Protein AF-A0A0B4EP86-F1 (afdb_monomer)

Foldseek 3Di:
DDLPPVVDDPVLVVLLVVVCVVLVHDDDNVNSVVQVVCCVVDNDDSVNSVVSVVVVSPPPPPPDDPDDDDPVVCCVPPVPPVPDD

Structure (mmCIF, N/CA/C/O backbone):
data_AF-A0A0B4EP86-F1
#
_entry.id   AF-A0A0B4EP86-F1
#
loop_
_atom_site.group_PDB
_atom_site.id
_atom_site.type_symbol
_atom_site.label_atom_id
_atom_site.label_alt_id
_atom_site.label_comp_id
_atom_site.label_asym_id
_atom_site.label_entity_id
_atom_site.label_seq_id
_atom_site.pdbx_PDB_ins_code
_atom_site.Cartn_x
_atom_site.Cartn_y
_atom_site.Cartn_z
_atom_site.occupancy
_atom_site.B_iso_or_equiv
_atom_site.auth_seq_id
_atom_site.auth_comp_id
_atom_site.auth_asym_id
_atom_site.auth_atom_id
_atom_site.pdbx_PDB_model_num
ATOM 1 N N . MET A 1 1 ? 4.800 15.475 1.147 1.00 49.22 1 MET A N 1
ATOM 2 C CA . MET A 1 1 ? 3.606 15.106 0.356 1.00 49.22 1 MET A CA 1
ATOM 3 C C . MET A 1 1 ? 2.635 14.483 1.337 1.00 49.22 1 MET A C 1
ATOM 5 O O . MET A 1 1 ? 2.953 13.422 1.851 1.00 49.22 1 MET A O 1
ATOM 9 N N . GLU A 1 2 ? 1.544 15.169 1.671 1.00 57.91 2 GLU A N 1
ATOM 10 C CA . GLU A 1 2 ? 0.536 14.635 2.595 1.00 57.91 2 GLU A CA 1
ATOM 11 C C . GLU A 1 2 ? -0.322 13.601 1.868 1.00 57.91 2 GLU A C 1
ATOM 13 O O . GLU A 1 2 ? -0.923 13.876 0.829 1.00 57.91 2 GLU A O 1
ATOM 18 N N . ILE A 1 3 ? -0.315 12.383 2.393 1.00 70.50 3 ILE A N 1
ATOM 19 C CA . ILE A 1 3 ? -1.254 11.337 2.017 1.00 70.50 3 ILE A CA 1
ATOM 20 C C . ILE A 1 3 ? -2.525 11.661 2.797 1.00 70.50 3 ILE A C 1
ATOM 22 O O . ILE A 1 3 ? -2.537 11.559 4.020 1.00 70.50 3 ILE A O 1
ATOM 26 N N . ASP A 1 4 ? -3.573 12.101 2.102 1.00 73.94 4 ASP A N 1
ATOM 27 C CA . ASP A 1 4 ? -4.868 12.313 2.741 1.00 73.94 4 ASP A CA 1
ATOM 28 C C . ASP A 1 4 ? -5.446 10.952 3.138 1.00 73.94 4 ASP A C 1
ATOM 30 O O . ASP A 1 4 ? -5.802 10.151 2.276 1.00 73.94 4 ASP A O 1
ATOM 34 N N . LEU A 1 5 ? -5.476 10.681 4.442 1.00 78.31 5 LEU A N 1
ATOM 35 C CA . LEU A 1 5 ? -6.079 9.496 5.057 1.00 78.31 5 LEU A CA 1
ATOM 36 C C . LEU A 1 5 ? -7.246 9.878 5.974 1.00 78.31 5 LEU A C 1
ATOM 38 O O . LEU A 1 5 ? -7.715 9.042 6.741 1.00 78.31 5 LEU A O 1
ATOM 42 N N . SER A 1 6 ? -7.731 11.124 5.898 1.00 82.56 6 SER A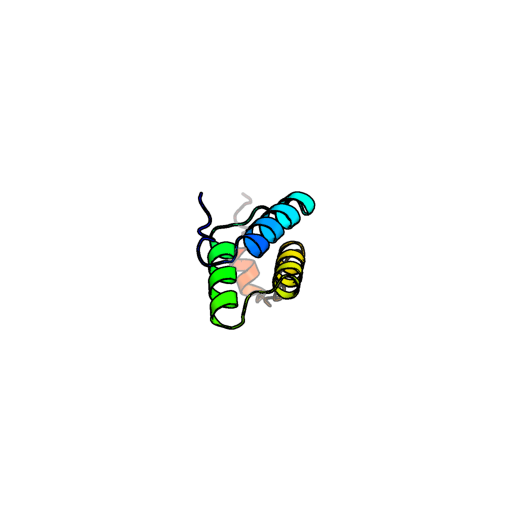 N 1
ATOM 43 C CA . SER A 1 6 ? -8.779 11.658 6.782 1.00 82.56 6 SER A CA 1
ATOM 44 C C . SER A 1 6 ? -10.104 10.891 6.703 1.00 82.56 6 SER A C 1
ATOM 46 O O . SER A 1 6 ? -10.907 10.949 7.631 1.00 82.56 6 SER A O 1
ATOM 48 N N . TYR A 1 7 ? -10.307 10.138 5.621 1.00 82.75 7 TYR A N 1
ATOM 49 C CA . TYR A 1 7 ? -11.457 9.265 5.404 1.00 82.75 7 TYR A CA 1
ATOM 50 C C . TYR A 1 7 ? -11.397 7.939 6.182 1.00 82.75 7 TYR A C 1
ATOM 52 O O . TYR A 1 7 ? -12.402 7.231 6.227 1.00 82.75 7 TYR A O 1
ATOM 60 N N . LEU A 1 8 ? -10.246 7.579 6.762 1.00 84.81 8 LEU A N 1
ATOM 61 C CA . LEU A 1 8 ? -10.070 6.355 7.547 1.00 84.81 8 LEU A CA 1
ATOM 62 C C . LEU A 1 8 ? -10.200 6.632 9.051 1.00 84.81 8 LEU A C 1
ATOM 64 O O . LEU A 1 8 ? -9.804 7.706 9.511 1.00 84.81 8 LEU A O 1
ATOM 68 N N . PRO A 1 9 ? -10.668 5.658 9.849 1.00 87.25 9 PRO A N 1
ATOM 69 C CA . PRO A 1 9 ? -10.600 5.734 11.305 1.00 87.25 9 PRO A CA 1
ATOM 70 C C . PRO A 1 9 ? -9.159 5.920 11.798 1.00 87.25 9 PRO A C 1
ATOM 72 O O . PRO A 1 9 ? -8.224 5.374 11.211 1.00 87.25 9 PRO A O 1
ATOM 75 N N . LYS A 1 10 ? -8.969 6.639 12.913 1.00 87.00 10 LYS A N 1
ATOM 76 C CA . LYS A 1 10 ? -7.632 6.874 13.495 1.00 87.00 10 LYS A CA 1
ATOM 77 C C . LYS A 1 10 ? -6.855 5.587 13.759 1.00 87.00 10 LYS A C 1
ATOM 79 O O . LYS A 1 10 ? -5.682 5.525 13.425 1.00 87.00 10 LYS A O 1
ATOM 84 N N . GLU A 1 11 ? -7.525 4.562 14.278 1.00 88.69 11 GLU A N 1
ATOM 85 C CA . GLU A 1 11 ? -6.924 3.251 14.559 1.00 88.69 11 GLU A CA 1
ATOM 86 C C . GLU A 1 11 ? -6.291 2.632 13.306 1.00 88.69 11 GLU A C 1
ATOM 88 O O . GLU A 1 11 ? -5.201 2.067 13.350 1.00 88.69 11 GLU A O 1
ATOM 93 N N . ILE A 1 12 ? -6.955 2.789 12.161 1.00 87.19 12 ILE A N 1
ATOM 94 C CA . ILE A 1 12 ? -6.481 2.291 10.873 1.00 87.19 12 ILE A CA 1
ATOM 95 C C . ILE A 1 12 ? -5.324 3.142 10.337 1.00 87.19 12 ILE A C 1
ATOM 97 O O . ILE A 1 12 ? -4.365 2.600 9.784 1.00 87.19 12 ILE A O 1
ATOM 101 N N . GLN A 1 13 ? -5.390 4.464 10.510 1.00 87.19 13 GLN A N 1
ATOM 102 C CA . GLN A 1 13 ? -4.296 5.360 10.131 1.00 87.19 13 GLN A CA 1
ATOM 103 C C . GLN A 1 13 ? -3.026 5.040 10.927 1.00 87.19 13 GLN A C 1
ATOM 105 O O . GLN A 1 13 ? -1.966 4.853 10.333 1.00 87.19 13 GLN A O 1
ATOM 110 N N . GLU A 1 14 ? -3.137 4.935 12.252 1.00 89.25 14 GLU A N 1
ATOM 111 C CA . GLU A 1 14 ? -2.028 4.599 13.152 1.00 89.25 14 GLU A CA 1
ATOM 112 C C . GLU A 1 14 ? -1.428 3.234 12.807 1.00 89.25 14 GLU A C 1
ATOM 114 O O . GLU A 1 14 ? -0.212 3.125 12.648 1.00 89.25 14 GLU A O 1
ATOM 119 N N . TYR A 1 15 ? -2.276 2.225 12.577 1.00 90.25 15 TYR A N 1
ATOM 120 C CA . TYR A 1 15 ? -1.830 0.901 12.145 1.00 90.25 15 TYR A CA 1
ATOM 121 C C . TYR A 1 15 ? -1.047 0.952 10.825 1.00 90.25 15 TYR A C 1
ATOM 123 O O . TYR A 1 15 ? 0.029 0.362 10.716 1.00 90.25 15 TYR A O 1
ATOM 131 N N . LEU A 1 16 ? -1.548 1.689 9.828 1.00 87.31 16 LEU A N 1
ATOM 132 C CA . LEU A 1 16 ? -0.875 1.848 8.538 1.00 87.31 16 LEU A CA 1
ATOM 133 C C . LEU A 1 16 ? 0.496 2.520 8.696 1.00 87.31 16 LEU A C 1
ATOM 135 O O . LEU A 1 16 ? 1.461 2.067 8.074 1.00 87.31 16 LEU A O 1
ATOM 139 N N . TYR A 1 17 ? 0.593 3.583 9.500 1.00 87.44 17 TYR A N 1
ATOM 140 C CA . TYR A 1 17 ? 1.859 4.279 9.737 1.00 87.44 17 TYR A CA 1
ATOM 141 C C . TYR A 1 17 ? 2.871 3.377 10.443 1.00 87.44 17 TYR A C 1
ATOM 143 O O . TYR A 1 17 ? 3.991 3.244 9.952 1.00 87.44 17 TYR A O 1
ATOM 151 N N . GLN A 1 18 ? 2.459 2.695 11.515 1.00 89.81 18 GLN A N 1
ATOM 152 C CA . GLN A 1 18 ? 3.325 1.781 12.257 1.00 89.81 18 GLN A CA 1
ATOM 153 C C . GLN A 1 18 ? 3.838 0.644 11.365 1.00 89.81 18 GLN A C 1
ATOM 155 O O . GLN A 1 18 ? 5.036 0.380 11.319 1.00 89.81 18 GLN A O 1
ATOM 160 N N . GLN A 1 19 ? 2.953 -0.004 10.602 1.00 88.44 19 GLN A N 1
ATOM 161 C CA . GLN A 1 19 ? 3.356 -1.089 9.703 1.00 88.44 19 GLN A CA 1
ATOM 162 C C . GLN A 1 19 ? 4.251 -0.602 8.558 1.00 88.44 19 GLN A C 1
ATOM 164 O O . GLN A 1 19 ? 5.157 -1.317 8.132 1.00 88.44 19 GLN A O 1
ATOM 169 N N . SER A 1 20 ? 4.025 0.614 8.058 1.00 86.94 20 SER A N 1
ATOM 170 C CA . SER A 1 20 ? 4.890 1.203 7.031 1.00 86.94 20 SER A CA 1
ATOM 171 C C . SER A 1 20 ? 6.292 1.483 7.575 1.00 86.94 20 SER A C 1
ATOM 173 O O . SER A 1 20 ? 7.267 1.220 6.876 1.00 86.94 20 SER A O 1
ATOM 175 N N . GLU A 1 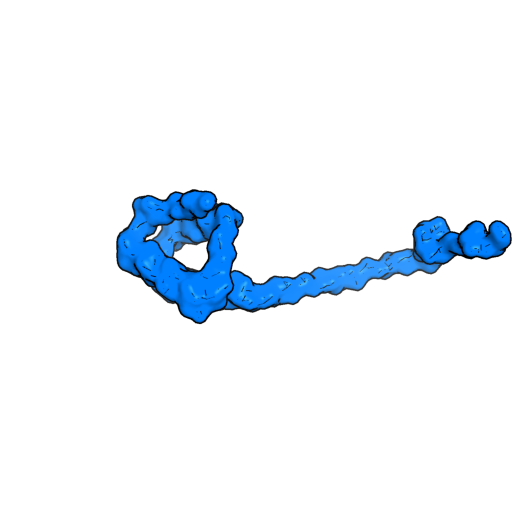21 ? 6.401 1.960 8.817 1.00 87.38 21 GLU A N 1
ATOM 176 C CA . GLU A 1 21 ? 7.679 2.184 9.500 1.00 87.38 21 GLU A CA 1
ATOM 177 C C . GLU A 1 21 ? 8.407 0.862 9.784 1.00 87.38 21 GLU A C 1
ATOM 179 O O . GLU A 1 21 ? 9.561 0.707 9.389 1.00 87.38 21 GLU A O 1
ATOM 184 N N . GLU A 1 22 ? 7.717 -0.132 10.355 1.00 88.50 22 GLU A N 1
ATOM 185 C CA . GLU A 1 22 ? 8.273 -1.468 10.634 1.00 88.50 22 GLU A CA 1
ATOM 186 C C . GLU A 1 22 ? 8.773 -2.185 9.370 1.00 88.50 22 GLU A C 1
ATOM 188 O O . GLU A 1 22 ? 9.749 -2.937 9.409 1.00 88.50 22 GLU A O 1
ATOM 193 N N . MET A 1 23 ? 8.103 -1.978 8.235 1.00 84.06 23 MET A N 1
ATOM 194 C CA . MET A 1 23 ? 8.478 -2.582 6.956 1.00 84.06 23 MET A CA 1
ATOM 195 C C . MET A 1 23 ? 9.421 -1.716 6.108 1.00 84.06 23 MET A C 1
ATOM 197 O O . MET A 1 23 ? 9.754 -2.137 4.996 1.00 84.06 23 MET A O 1
ATOM 201 N N . GLU A 1 24 ? 9.825 -0.538 6.598 1.00 85.25 24 GLU A N 1
ATOM 202 C CA . GLU A 1 24 ? 10.585 0.483 5.857 1.00 85.25 24 GLU A CA 1
ATOM 203 C C . GLU A 1 24 ? 9.949 0.833 4.491 1.00 85.25 24 GLU A C 1
ATOM 205 O O . GLU A 1 24 ? 10.624 1.096 3.489 1.00 85.25 24 GLU A O 1
ATOM 210 N N . LEU A 1 25 ? 8.614 0.819 4.421 1.00 82.31 25 LEU A N 1
ATOM 211 C CA . LEU A 1 25 ? 7.852 1.108 3.210 1.00 82.31 25 LEU A CA 1
ATOM 212 C C . LEU A 1 25 ? 7.592 2.608 3.081 1.00 82.31 25 LEU A C 1
ATOM 214 O O . LEU A 1 25 ? 7.005 3.250 3.946 1.00 82.31 25 LEU A O 1
ATOM 218 N N . THR A 1 26 ? 7.960 3.171 1.931 1.00 82.38 26 THR A N 1
ATOM 219 C CA . THR A 1 26 ? 7.565 4.536 1.570 1.00 82.38 26 THR A CA 1
ATOM 220 C C . THR A 1 26 ? 6.269 4.504 0.771 1.00 82.38 26 THR A C 1
ATOM 222 O O . THR A 1 26 ? 6.265 4.092 -0.393 1.00 82.38 26 THR A O 1
ATOM 225 N N . LEU A 1 27 ? 5.178 4.974 1.376 1.00 81.25 27 LEU A N 1
ATOM 226 C CA . LEU A 1 27 ? 3.894 5.122 0.694 1.00 81.25 27 LEU A CA 1
ATOM 227 C C . LEU A 1 27 ? 3.978 6.222 -0.373 1.00 81.25 27 LEU A C 1
ATOM 229 O O . LEU A 1 27 ? 4.337 7.371 -0.102 1.00 81.25 27 LEU A O 1
ATOM 233 N N . LYS A 1 28 ? 3.631 5.877 -1.611 1.00 84.31 28 LYS A N 1
ATOM 234 C CA . LYS A 1 28 ? 3.561 6.812 -2.737 1.00 84.31 28 LYS A CA 1
ATOM 235 C C . LYS A 1 28 ? 2.153 7.399 -2.851 1.00 84.31 28 LYS A C 1
ATOM 237 O O . LYS A 1 28 ? 1.177 6.763 -2.455 1.00 84.31 28 LYS A O 1
ATOM 242 N N . PRO A 1 29 ? 1.984 8.554 -3.519 1.00 81.56 29 PRO A N 1
ATOM 243 C CA . PRO A 1 29 ? 0.653 9.088 -3.823 1.00 81.56 29 PRO A CA 1
ATOM 244 C C . PRO A 1 29 ? -0.238 8.123 -4.626 1.00 81.56 29 PRO A C 1
ATOM 246 O O . PRO A 1 29 ? -1.461 8.189 -4.540 1.00 81.56 29 PRO A O 1
ATOM 249 N N . SER A 1 30 ? 0.358 7.215 -5.409 1.00 83.31 30 S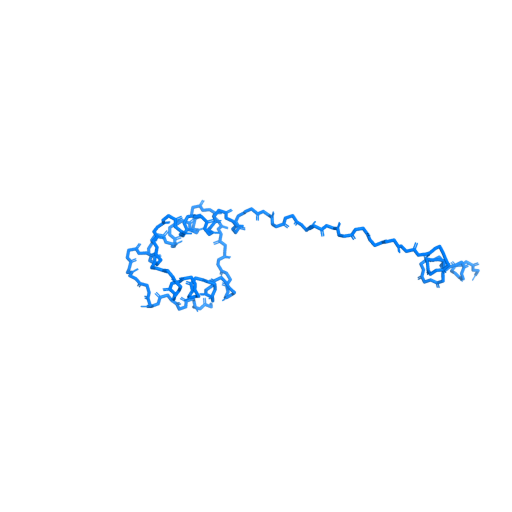ER A N 1
ATOM 250 C CA . SER A 1 30 ? -0.373 6.130 -6.075 1.00 83.31 30 SER A CA 1
ATOM 251 C C . SER A 1 30 ? -1.023 5.168 -5.084 1.00 83.31 30 SER A C 1
ATOM 253 O O . SER A 1 30 ? -2.129 4.697 -5.333 1.00 83.31 30 SER A O 1
ATOM 255 N N . ASP A 1 31 ? -0.355 4.908 -3.963 1.00 85.50 31 ASP A N 1
ATOM 256 C CA . ASP A 1 31 ? -0.804 3.960 -2.950 1.00 85.50 31 ASP A CA 1
ATOM 257 C C . ASP A 1 31 ? -1.966 4.556 -2.155 1.00 85.50 31 ASP A C 1
ATOM 259 O O . ASP A 1 31 ? -2.951 3.872 -1.903 1.00 85.50 31 ASP A O 1
ATOM 263 N N . ALA A 1 32 ? -1.931 5.869 -1.899 1.00 82.75 32 ALA A N 1
ATOM 264 C CA . ALA A 1 32 ? -3.055 6.611 -1.325 1.00 82.75 32 ALA A CA 1
ATOM 265 C C . ALA A 1 32 ? -4.346 6.444 -2.148 1.00 82.75 32 ALA A C 1
ATOM 267 O O . ALA A 1 32 ? -5.423 6.212 -1.601 1.00 82.75 32 ALA A O 1
ATOM 268 N N . ARG A 1 33 ? -4.237 6.516 -3.485 1.00 84.94 33 ARG A N 1
ATOM 269 C CA . ARG A 1 33 ? -5.378 6.309 -4.394 1.00 84.94 33 ARG A CA 1
ATOM 270 C C . ARG A 1 33 ? -5.881 4.868 -4.365 1.00 84.94 33 ARG A C 1
ATOM 272 O O . ARG A 1 33 ? -7.088 4.659 -4.449 1.00 84.94 33 ARG A O 1
ATOM 279 N N . ALA A 1 34 ? -4.976 3.895 -4.263 1.00 86.56 34 ALA A N 1
ATOM 280 C CA . ALA A 1 34 ? -5.338 2.484 -4.168 1.00 86.56 34 ALA A CA 1
ATOM 281 C C . ALA A 1 34 ? -6.091 2.190 -2.863 1.00 86.56 34 ALA A C 1
ATOM 283 O O . ALA A 1 34 ? -7.169 1.606 -2.913 1.00 86.56 34 ALA A O 1
ATOM 284 N N . LEU A 1 35 ? -5.588 2.683 -1.728 1.00 87.06 35 LEU A N 1
ATOM 285 C CA . LEU A 1 35 ? -6.242 2.564 -0.421 1.00 87.06 35 LEU A CA 1
ATOM 286 C C . LEU A 1 35 ? -7.634 3.209 -0.421 1.00 87.06 35 LEU A C 1
ATOM 288 O O . LEU A 1 35 ? -8.600 2.611 0.048 1.00 87.06 35 LEU A O 1
ATOM 292 N N . HIS A 1 36 ? -7.764 4.384 -1.039 1.00 87.75 36 HIS A N 1
ATOM 293 C CA . HIS A 1 36 ? -9.048 5.069 -1.161 1.00 87.75 36 HIS A CA 1
ATOM 294 C C . HIS A 1 36 ? -10.043 4.304 -2.052 1.00 87.75 36 HIS A C 1
ATOM 296 O O . HIS A 1 36 ? -11.253 4.347 -1.821 1.00 87.75 36 HIS A O 1
ATOM 302 N N . LEU A 1 37 ? -9.567 3.623 -3.099 1.00 87.81 37 LEU A N 1
ATOM 303 C CA . LEU A 1 37 ? -10.415 2.777 -3.940 1.00 87.81 37 LEU A CA 1
ATOM 304 C C . LEU A 1 37 ? -10.855 1.517 -3.190 1.00 87.81 37 LEU A C 1
ATOM 306 O O . LEU A 1 37 ? -12.037 1.187 -3.236 1.00 87.81 37 LEU A O 1
ATOM 310 N N . MET A 1 38 ? -9.931 0.866 -2.478 1.00 85.69 38 MET A N 1
ATOM 311 C CA . MET A 1 38 ? -10.227 -0.313 -1.663 1.00 85.69 38 MET A CA 1
ATOM 312 C C . MET A 1 38 ? -11.289 0.012 -0.615 1.00 85.69 38 MET A C 1
ATOM 314 O O . MET A 1 38 ? -12.310 -0.656 -0.601 1.00 85.69 38 MET A O 1
ATOM 318 N N . ASN A 1 39 ? -11.132 1.114 0.128 1.00 87.31 39 ASN A N 1
ATOM 319 C CA . ASN A 1 39 ? -12.097 1.544 1.148 1.00 87.31 39 ASN A CA 1
ATOM 320 C C . ASN A 1 39 ? -13.502 1.849 0.588 1.00 87.31 39 ASN A C 1
ATOM 322 O O . ASN A 1 39 ? -14.492 1.817 1.310 1.00 87.31 39 ASN A O 1
ATOM 326 N N . ARG A 1 40 ? -13.606 2.198 -0.703 1.00 85.94 40 ARG A N 1
ATOM 327 C CA . ARG A 1 40 ? -14.903 2.401 -1.372 1.00 85.94 40 ARG A CA 1
ATOM 328 C C . ARG A 1 40 ? -15.563 1.096 -1.808 1.00 85.94 40 ARG A C 1
ATOM 330 O O . ARG A 1 40 ? -16.777 1.080 -1.981 1.00 85.94 40 ARG A O 1
ATOM 337 N N . GLN A 1 41 ? -14.772 0.066 -2.089 1.00 84.19 41 GLN A N 1
ATOM 338 C CA . GLN A 1 41 ? -15.261 -1.232 -2.550 1.00 84.19 41 GLN A CA 1
ATOM 339 C C . GLN A 1 41 ? -15.598 -2.149 -1.377 1.00 84.19 41 GLN A C 1
ATOM 341 O O . GLN A 1 41 ? -16.591 -2.869 -1.434 1.00 84.19 41 GLN A O 1
ATOM 346 N N . GLU A 1 42 ? -14.786 -2.097 -0.328 1.00 81.81 42 GLU A N 1
ATOM 347 C CA . GLU A 1 42 ? -14.890 -2.917 0.869 1.00 81.81 42 GLU A CA 1
ATOM 348 C C . GLU A 1 42 ? -14.394 -2.103 2.068 1.00 81.81 42 GLU A C 1
ATOM 350 O O . GLU A 1 42 ? -13.507 -1.259 1.931 1.00 81.81 42 GLU A O 1
ATOM 355 N N . GLU A 1 43 ? -14.982 -2.317 3.242 1.00 82.56 43 GLU A N 1
ATOM 356 C CA . GLU A 1 43 ? -14.559 -1.606 4.446 1.00 82.56 43 GLU A CA 1
ATOM 357 C C . GLU A 1 43 ? -13.111 -1.978 4.783 1.00 82.56 43 GLU A C 1
ATOM 359 O O . GLU A 1 43 ? -12.771 -3.150 4.963 1.00 82.56 43 GLU A O 1
ATOM 364 N N . LEU A 1 44 ? -12.235 -0.972 4.817 1.00 81.69 44 LEU A N 1
ATOM 365 C CA . LEU A 1 44 ? -10.806 -1.201 4.966 1.00 81.69 44 LEU A CA 1
ATOM 366 C C . LEU A 1 44 ? -10.503 -1.688 6.390 1.00 81.69 44 LEU A C 1
ATOM 368 O O . LEU A 1 44 ? -10.532 -0.913 7.345 1.00 81.69 44 LEU A O 1
ATOM 372 N N . ASN A 1 45 ? -10.187 -2.974 6.527 1.00 86.44 45 ASN A N 1
ATOM 373 C CA . ASN A 1 45 ? -9.798 -3.583 7.794 1.00 86.44 45 ASN A CA 1
ATOM 374 C C . ASN A 1 45 ? -8.269 -3.766 7.889 1.00 86.44 45 ASN A C 1
ATOM 376 O O . ASN A 1 45 ? -7.529 -3.603 6.912 1.00 86.44 45 ASN A O 1
ATOM 380 N N . GLN A 1 46 ? -7.784 -4.108 9.086 1.00 86.25 46 GLN A N 1
ATOM 381 C CA . GLN A 1 46 ? -6.355 -4.337 9.323 1.00 86.25 46 GLN A CA 1
ATOM 382 C C . GLN A 1 46 ? -5.801 -5.458 8.432 1.00 86.25 46 GLN A C 1
ATOM 384 O O . GLN A 1 46 ? -4.721 -5.308 7.878 1.00 86.25 46 GLN A O 1
ATOM 389 N N . GLU A 1 47 ? -6.557 -6.535 8.219 1.00 87.50 47 GLU A N 1
ATOM 390 C CA . GLU A 1 47 ? -6.128 -7.703 7.438 1.00 87.50 47 GLU A CA 1
ATOM 391 C C . GLU A 1 47 ? -5.893 -7.385 5.947 1.00 87.50 47 GLU A C 1
ATOM 393 O O . GLU A 1 47 ? -4.871 -7.768 5.360 1.00 87.50 47 GLU A O 1
ATOM 398 N N . LEU A 1 48 ? -6.800 -6.621 5.332 1.00 86.88 48 LEU A N 1
ATOM 399 C CA . LEU A 1 48 ? -6.680 -6.119 3.963 1.00 86.88 48 LEU A CA 1
ATOM 400 C C . LEU A 1 48 ? -5.485 -5.176 3.829 1.00 86.88 48 LEU A C 1
ATOM 402 O O . LEU A 1 48 ? -4.743 -5.254 2.845 1.00 86.88 48 LE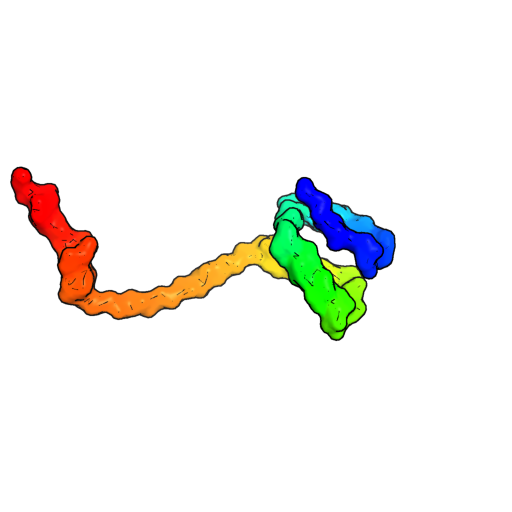U 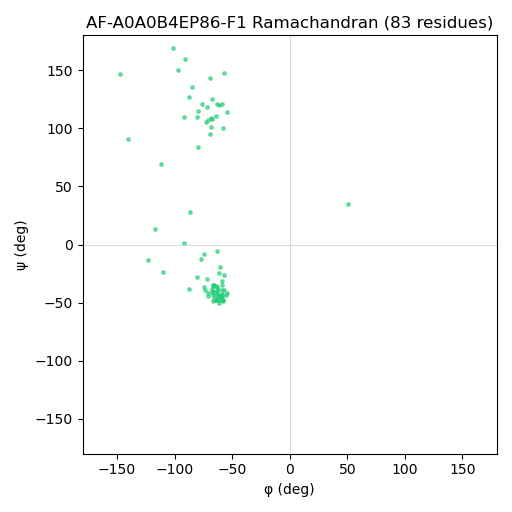A O 1
ATOM 406 N N . LEU A 1 49 ? -5.258 -4.325 4.831 1.00 87.62 49 LEU A N 1
ATOM 407 C CA . LEU A 1 49 ? -4.099 -3.439 4.885 1.00 87.62 49 LEU A CA 1
ATOM 408 C C . LEU A 1 49 ? -2.787 -4.208 4.974 1.00 87.62 49 LEU A C 1
ATOM 410 O O . LEU A 1 49 ? -1.876 -3.940 4.188 1.00 87.62 49 LEU A O 1
ATOM 414 N N . THR A 1 50 ? -2.694 -5.197 5.864 1.00 87.12 50 THR A N 1
ATOM 415 C CA . THR A 1 50 ? -1.506 -6.052 5.971 1.00 87.12 50 THR A CA 1
ATOM 416 C C . THR A 1 50 ? -1.242 -6.751 4.641 1.00 87.12 50 THR A C 1
ATOM 418 O O . THR A 1 50 ? -0.112 -6.766 4.153 1.00 87.12 50 THR A O 1
ATOM 421 N N . THR A 1 51 ? -2.290 -7.270 3.999 1.00 87.44 51 THR A N 1
ATOM 4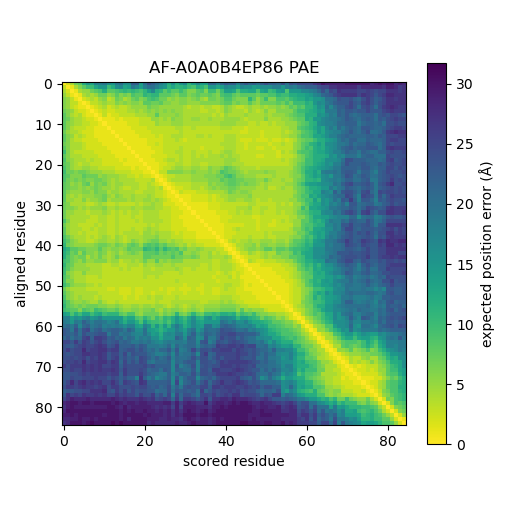22 C CA . THR A 1 51 ? -2.187 -7.935 2.694 1.00 87.44 51 THR A CA 1
ATOM 423 C C . THR A 1 51 ? -1.694 -6.975 1.609 1.00 87.44 51 THR A C 1
ATOM 425 O O . THR A 1 51 ? -0.820 -7.328 0.811 1.00 87.44 51 THR A O 1
ATOM 428 N N . TYR A 1 52 ? -2.205 -5.744 1.589 1.00 87.81 52 TYR A N 1
ATOM 429 C CA . TYR A 1 52 ? -1.773 -4.702 0.661 1.00 87.81 52 TYR A CA 1
ATOM 430 C C . TYR A 1 52 ? -0.295 -4.333 0.858 1.00 87.81 52 TYR A C 1
ATOM 432 O O . TYR A 1 52 ? 0.471 -4.333 -0.110 1.00 87.81 52 TYR A O 1
ATOM 440 N N . LEU A 1 53 ? 0.134 -4.101 2.102 1.00 87.62 53 LEU A N 1
ATOM 441 C CA . LEU A 1 53 ? 1.525 -3.778 2.441 1.00 87.62 53 LEU A CA 1
ATOM 442 C C . LEU A 1 53 ? 2.484 -4.930 2.104 1.00 87.62 53 LEU A C 1
ATOM 444 O O . LEU A 1 53 ? 3.550 -4.709 1.525 1.00 87.62 53 LEU A O 1
ATOM 448 N N . LEU A 1 54 ? 2.085 -6.178 2.362 1.00 87.19 54 LEU A N 1
ATOM 449 C CA . LEU A 1 54 ? 2.854 -7.361 1.966 1.00 87.19 54 LEU A CA 1
ATOM 450 C C . LEU A 1 54 ? 3.009 -7.460 0.442 1.00 87.19 54 LEU A C 1
ATOM 452 O O . LEU A 1 54 ? 4.079 -7.827 -0.049 1.00 87.19 54 LEU A O 1
ATOM 456 N N . ASN A 1 55 ? 1.972 -7.110 -0.320 1.00 85.38 55 ASN A N 1
ATOM 457 C CA . ASN A 1 55 ? 2.027 -7.080 -1.782 1.00 85.38 55 ASN A CA 1
ATOM 458 C C . ASN A 1 55 ? 2.862 -5.913 -2.327 1.00 85.38 55 ASN A C 1
ATOM 460 O O . ASN A 1 55 ? 3.472 -6.055 -3.385 1.00 85.38 55 ASN A O 1
ATOM 464 N N . LEU A 1 56 ? 2.923 -4.789 -1.610 1.00 83.00 56 LEU A N 1
ATOM 465 C CA . LEU A 1 56 ? 3.830 -3.674 -1.896 1.00 83.00 56 LEU A CA 1
ATOM 466 C C . LEU A 1 56 ? 5.294 -4.064 -1.683 1.00 83.00 56 LEU A C 1
ATOM 468 O O . LEU A 1 56 ? 6.145 -3.734 -2.511 1.00 83.00 56 LEU A O 1
ATOM 472 N N . LYS A 1 57 ? 5.579 -4.782 -0.590 1.00 79.81 57 LYS A N 1
ATOM 473 C CA . LYS A 1 57 ? 6.921 -5.283 -0.273 1.00 79.81 57 LYS A CA 1
ATOM 474 C C . LYS A 1 57 ? 7.386 -6.336 -1.271 1.00 79.81 57 LYS A C 1
ATOM 476 O O . LYS A 1 57 ? 8.574 -6.403 -1.589 1.00 79.81 57 LYS A O 1
ATOM 481 N N . LYS A 1 58 ? 6.470 -7.172 -1.772 1.00 75.56 58 LYS A N 1
ATOM 482 C CA . LYS A 1 58 ? 6.804 -8.142 -2.815 1.00 75.56 58 LYS A CA 1
ATOM 483 C C . LYS A 1 58 ? 7.266 -7.383 -4.061 1.00 75.56 58 LYS A C 1
ATOM 485 O O . LYS A 1 58 ? 6.485 -6.620 -4.634 1.00 75.56 58 LYS A O 1
ATOM 490 N N . PRO A 1 59 ? 8.508 -7.595 -4.533 1.00 65.50 59 PRO A N 1
ATOM 491 C CA . PRO A 1 59 ? 8.911 -7.035 -5.806 1.00 65.50 59 PRO A CA 1
ATOM 492 C C . PRO A 1 59 ? 7.952 -7.587 -6.857 1.00 65.50 59 PRO A C 1
ATOM 494 O O . PRO A 1 59 ? 7.837 -8.803 -7.017 1.00 65.50 59 PRO A O 1
ATOM 497 N N . LYS A 1 60 ? 7.241 -6.698 -7.561 1.00 63.38 60 LYS A N 1
ATOM 498 C CA . LYS A 1 60 ? 6.496 -7.089 -8.757 1.00 63.38 60 LYS A CA 1
ATOM 499 C C . LYS A 1 60 ? 7.519 -7.683 -9.715 1.00 63.38 60 LYS A C 1
ATOM 501 O O . LYS A 1 60 ? 8.279 -6.940 -10.340 1.00 63.38 60 LYS A O 1
ATOM 506 N N . MET A 1 61 ? 7.588 -9.013 -9.778 1.00 59.56 61 MET A N 1
ATOM 507 C CA . MET A 1 61 ? 8.351 -9.696 -10.808 1.00 59.56 61 MET A CA 1
ATOM 508 C C . MET A 1 61 ? 7.822 -9.157 -12.128 1.00 59.56 61 MET A C 1
ATOM 510 O O . MET A 1 61 ? 6.641 -9.298 -12.439 1.00 59.56 61 MET A O 1
ATOM 514 N N . LYS A 1 62 ? 8.676 -8.438 -12.859 1.00 64.81 62 LYS A N 1
ATOM 515 C CA . LYS A 1 62 ? 8.335 -8.022 -14.210 1.00 64.81 62 LYS A CA 1
ATOM 516 C C . LYS A 1 62 ? 8.205 -9.309 -15.002 1.00 64.81 62 LYS A C 1
ATOM 518 O O . LYS A 1 62 ? 9.192 -10.013 -15.195 1.00 64.81 62 LYS A O 1
ATOM 523 N N . GLU A 1 63 ? 6.985 -9.635 -15.396 1.00 62.75 63 GLU A N 1
ATOM 524 C CA . GLU A 1 63 ? 6.735 -10.752 -16.286 1.00 62.75 63 GLU A CA 1
ATOM 525 C C . GLU A 1 63 ? 7.299 -10.349 -17.651 1.00 62.75 63 GLU A C 1
ATOM 527 O O . GLU A 1 63 ? 6.704 -9.575 -18.403 1.00 62.75 63 GLU A O 1
ATOM 532 N N . TYR A 1 64 ? 8.543 -10.754 -17.913 1.00 70.88 64 TYR A N 1
ATOM 533 C CA . TYR A 1 64 ? 9.193 -10.470 -19.182 1.00 70.88 64 TYR A CA 1
ATOM 534 C C . TYR A 1 64 ? 8.465 -11.262 -20.263 1.00 70.88 64 TYR A C 1
ATOM 536 O O . TYR A 1 64 ? 8.581 -12.484 -20.347 1.00 70.88 64 TYR A O 1
ATOM 544 N N . GLN A 1 65 ? 7.712 -10.565 -21.108 1.00 67.69 65 GLN A N 1
ATOM 545 C CA . GLN A 1 65 ? 7.213 -11.167 -22.332 1.00 67.69 65 GLN A CA 1
ATOM 546 C C . GLN A 1 65 ? 8.388 -11.345 -23.292 1.00 67.69 65 GLN A C 1
ATOM 548 O O . GLN A 1 65 ? 9.032 -10.379 -23.702 1.00 67.69 65 GLN A O 1
ATOM 553 N N . ASN A 1 66 ? 8.675 -12.595 -23.650 1.00 74.44 66 ASN A N 1
ATOM 554 C CA . ASN A 1 66 ? 9.661 -12.902 -24.675 1.00 74.44 66 ASN A CA 1
ATOM 555 C C . ASN A 1 66 ? 9.121 -12.446 -26.033 1.00 74.44 66 ASN A C 1
ATOM 557 O O . ASN A 1 66 ? 8.296 -13.121 -26.650 1.00 74.44 66 ASN A O 1
ATOM 561 N N . ILE A 1 67 ? 9.591 -11.295 -26.507 1.00 75.56 67 ILE A N 1
ATOM 562 C CA . ILE A 1 67 ? 9.274 -10.815 -27.849 1.00 75.56 67 ILE A CA 1
ATOM 563 C C . ILE A 1 67 ? 10.180 -11.559 -28.831 1.00 75.56 67 ILE A C 1
ATOM 565 O O . ILE A 1 67 ? 11.402 -11.402 -28.814 1.00 75.56 67 ILE A O 1
ATOM 569 N N . LYS A 1 68 ? 9.589 -12.374 -29.710 1.00 77.88 68 LYS A N 1
ATOM 570 C CA . LYS A 1 68 ? 10.324 -12.973 -30.830 1.00 77.88 68 LYS A CA 1
ATOM 571 C C . LYS A 1 68 ? 10.597 -11.889 -31.872 1.00 77.88 68 LYS A C 1
ATOM 573 O O . LYS A 1 68 ? 9.697 -11.476 -32.597 1.00 77.88 68 LYS A O 1
ATOM 578 N N . LEU A 1 69 ? 11.844 -11.433 -31.943 1.00 78.50 69 LEU A N 1
ATOM 579 C CA . LEU A 1 69 ? 12.322 -10.534 -32.991 1.00 78.50 69 LEU A CA 1
ATOM 580 C C . LEU A 1 69 ? 12.741 -11.342 -34.221 1.00 78.50 69 LEU A C 1
ATOM 582 O O . LEU A 1 69 ? 13.438 -12.351 -34.108 1.00 78.50 69 LEU A O 1
ATOM 586 N N . SER A 1 70 ? 12.341 -10.889 -35.409 1.00 78.88 70 SER A N 1
ATOM 587 C CA . SER A 1 70 ? 12.859 -11.461 -36.649 1.00 78.88 70 SER A CA 1
ATOM 588 C C . SER A 1 70 ? 14.335 -11.091 -36.821 1.00 78.88 70 SER A C 1
ATOM 590 O O . SER A 1 70 ? 14.769 -9.982 -36.494 1.00 78.88 70 SER A O 1
ATOM 592 N N . GLN A 1 71 ? 15.122 -12.020 -37.368 1.00 77.44 71 GLN A N 1
ATOM 593 C CA . GLN A 1 71 ? 16.559 -11.814 -37.580 1.00 77.44 71 GLN A CA 1
ATOM 594 C C . GLN A 1 71 ? 16.850 -10.605 -38.485 1.00 77.44 71 GLN A C 1
ATOM 596 O O . GLN A 1 71 ? 17.860 -9.929 -38.300 1.00 77.44 71 GLN A O 1
ATOM 601 N N . SER A 1 72 ? 15.961 -10.304 -39.437 1.00 78.94 72 SER A N 1
ATOM 602 C CA . SER A 1 72 ? 16.088 -9.151 -40.335 1.00 78.94 72 SER A CA 1
ATOM 603 C C . SER A 1 72 ? 15.941 -7.814 -39.603 1.00 78.94 72 SER A C 1
ATOM 605 O O . SER A 1 72 ? 16.717 -6.894 -39.855 1.00 78.94 72 SER A O 1
ATOM 607 N N . VAL A 1 73 ? 14.997 -7.712 -38.661 1.00 79.62 73 VAL A N 1
ATOM 608 C CA . VAL A 1 73 ? 14.795 -6.509 -37.836 1.00 79.62 73 VAL A CA 1
ATOM 609 C C . VAL A 1 73 ? 15.940 -6.346 -36.839 1.00 79.62 73 VAL A C 1
ATOM 611 O O . VAL A 1 73 ? 16.464 -5.244 -36.698 1.00 79.62 73 VAL A O 1
ATOM 614 N N . TYR A 1 74 ? 16.394 -7.436 -36.211 1.0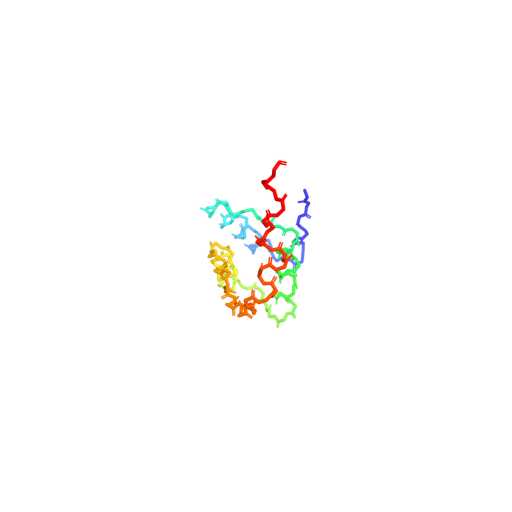0 81.75 74 TYR A N 1
ATOM 615 C CA . TYR A 1 74 ? 17.546 -7.385 -35.308 1.00 81.75 74 TYR A CA 1
ATOM 616 C C . TYR A 1 74 ? 18.799 -6.856 -36.016 1.00 81.75 74 TYR A C 1
ATOM 618 O O . TYR A 1 74 ? 19.436 -5.926 -35.527 1.00 81.75 74 TYR A O 1
ATOM 626 N N . LYS A 1 75 ? 19.111 -7.375 -37.212 1.00 80.25 75 LYS A N 1
ATOM 627 C CA . LYS A 1 75 ? 20.275 -6.913 -37.977 1.00 80.25 75 LYS A CA 1
ATOM 628 C C . LYS A 1 75 ? 20.174 -5.437 -38.360 1.00 80.25 75 LYS A C 1
ATOM 630 O O . LYS A 1 75 ? 21.125 -4.701 -38.159 1.00 80.25 75 LYS A O 1
ATOM 635 N N . LYS A 1 76 ? 19.012 -4.991 -38.843 1.00 81.12 76 LYS A N 1
ATOM 636 C CA . LYS A 1 76 ? 18.819 -3.616 -39.329 1.00 81.12 76 LYS A CA 1
ATOM 637 C C . LYS A 1 76 ? 18.971 -2.542 -38.244 1.00 81.12 76 LYS A C 1
ATOM 639 O O . LYS A 1 76 ? 19.422 -1.449 -38.556 1.00 81.12 76 LYS A O 1
ATOM 644 N N . PHE A 1 77 ? 18.548 -2.828 -37.013 1.00 79.62 77 PHE A N 1
ATOM 645 C CA . PHE A 1 77 ? 18.488 -1.819 -35.947 1.00 79.62 77 PHE A CA 1
ATOM 646 C C . PHE A 1 77 ? 19.520 -2.017 -34.834 1.00 79.62 77 PHE A C 1
ATOM 648 O O . PHE A 1 77 ? 19.849 -1.059 -34.143 1.00 79.62 77 PHE A O 1
ATOM 655 N N . PHE A 1 78 ? 20.021 -3.240 -34.645 1.00 76.19 78 PHE A N 1
ATOM 656 C CA . PHE A 1 78 ? 20.905 -3.583 -33.526 1.00 76.19 78 PHE A CA 1
ATOM 657 C C . PHE A 1 78 ? 22.251 -4.163 -33.966 1.00 76.19 78 PHE A C 1
ATOM 659 O O . PHE A 1 78 ? 23.170 -4.236 -33.154 1.00 76.19 78 PHE A O 1
ATOM 666 N N . HIS A 1 79 ? 22.392 -4.551 -35.236 1.00 65.25 79 HIS A N 1
ATOM 667 C CA . HIS A 1 79 ? 23.658 -4.989 -35.815 1.00 65.25 79 HIS A CA 1
ATOM 668 C C . HIS A 1 79 ? 24.132 -3.965 -36.844 1.00 65.25 79 HIS A C 1
ATOM 670 O O . HIS A 1 79 ? 24.111 -4.190 -38.051 1.00 65.25 79 HIS A O 1
ATOM 676 N N . ASP A 1 80 ? 24.520 -2.797 -36.344 1.00 62.56 80 ASP A N 1
ATOM 677 C CA . ASP A 1 80 ? 25.069 -1.740 -37.178 1.00 62.56 80 ASP A CA 1
ATOM 678 C C . ASP A 1 80 ? 26.551 -2.044 -37.468 1.00 62.56 80 ASP A C 1
ATOM 680 O O . ASP A 1 80 ? 27.460 -1.582 -36.774 1.00 62.56 80 ASP A O 1
ATOM 684 N N . GLU A 1 81 ? 26.811 -2.867 -38.489 1.00 58.56 81 GLU A N 1
ATOM 685 C CA . GLU A 1 81 ? 28.172 -3.114 -39.002 1.00 58.56 81 GLU A CA 1
ATOM 686 C C . GLU A 1 81 ? 28.821 -1.842 -39.588 1.00 58.56 81 GLU A C 1
ATOM 688 O O . GLU A 1 81 ? 30.009 -1.843 -39.906 1.00 58.56 81 GLU A O 1
ATOM 693 N N . THR A 1 82 ? 28.094 -0.720 -39.676 1.00 57.69 82 THR A N 1
ATOM 694 C CA . THR A 1 82 ? 28.645 0.562 -40.143 1.00 57.69 82 THR A CA 1
ATOM 695 C C . THR A 1 82 ? 29.548 1.265 -39.122 1.00 57.69 82 THR A C 1
ATOM 697 O O . THR A 1 82 ? 30.251 2.205 -39.485 1.00 57.69 82 THR A O 1
ATOM 700 N N . LYS A 1 83 ? 29.638 0.790 -37.868 1.00 57.88 83 LYS A N 1
ATOM 701 C CA . LYS A 1 83 ? 30.564 1.336 -36.851 1.00 57.88 83 LYS A CA 1
ATOM 702 C C . LYS A 1 83 ? 31.976 0.737 -36.858 1.00 57.88 83 LYS A C 1
ATOM 704 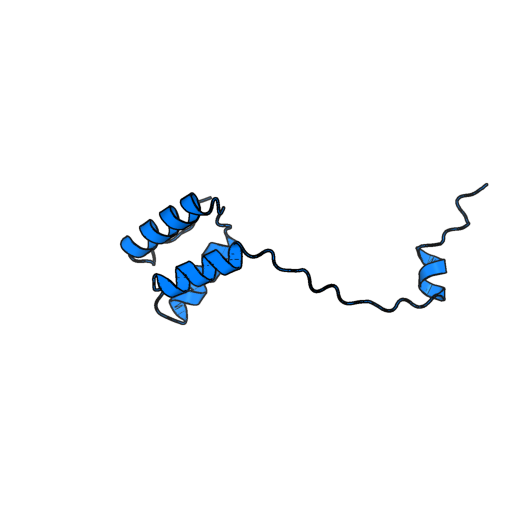O O . LYS A 1 83 ? 32.648 0.741 -35.826 1.00 57.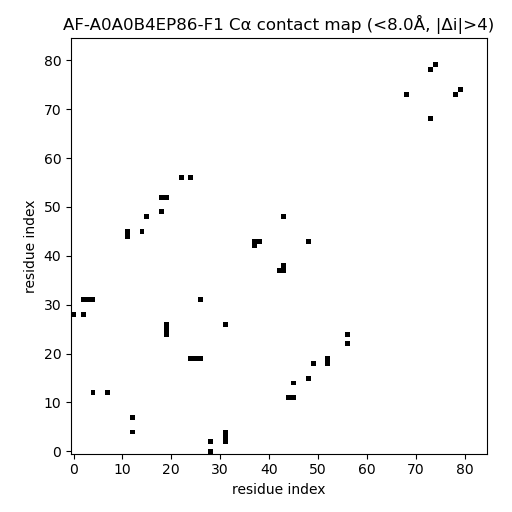88 83 LYS A O 1
ATOM 709 N N . LYS A 1 84 ? 32.464 0.257 -38.002 1.00 52.75 84 LYS A N 1
ATOM 710 C CA . LYS A 1 84 ? 33.907 0.071 -38.219 1.00 52.75 84 LYS A CA 1
ATOM 711 C C . LYS A 1 84 ? 34.312 0.454 -39.640 1.00 52.75 84 LYS A C 1
ATOM 713 O O . LYS A 1 84 ? 34.382 -0.401 -40.520 1.00 52.75 84 LYS A O 1
ATOM 718 N N . LYS A 1 85 ? 34.681 1.720 -39.818 1.00 41.94 85 LYS A N 1
ATOM 719 C CA . LYS A 1 85 ? 35.917 2.088 -40.515 1.00 41.94 85 LYS A CA 1
ATOM 720 C C . LYS A 1 85 ? 36.343 3.499 -40.154 1.00 41.94 85 LYS A C 1
ATOM 722 O O . LYS A 1 85 ? 35.456 4.374 -40.118 1.00 41.94 85 LYS A O 1
#

Mean predicted aligned error: 12.21 Å

Radius of gyration: 22.14 Å; Cα contacts (8 Å, |Δi|>4): 27; chains: 1; bounding box: 51×28×55 Å

Secondary structure (DSSP, 8-state):
-----TTS-HHHHHHHHHHHHHTT----HHHHHHHHHHHHHS---HHHHHHHHHHHHS------------HHHHHHHH--GGG--

Sequence (85 aa):
MEIDLSYLPKEIQEYLYQQSEEMELTLKPSDARALHLMNRQEELNQELLTTYLLNLKKPKMKEYQNIKLSQSVYKKFFHDETKKK

Organism: NCBI:txid1226633

pLDDT: mean 79.24, std 10.56, range [41.94, 90.25]

Solvent-accessible surface area (backbone atoms only — not comparable to full-atom values): 5549 Å² total; per-residue (Å²): 134,85,73,84,55,83,92,50,58,66,71,58,50,52,50,53,53,52,52,27,59,76,66,73,50,82,85,47,78,68,50,47,54,49,53,55,52,46,44,73,76,42,83,77,45,70,68,60,49,52,52,51,52,54,57,67,69,43,76,79,74,77,80,77,77,84,75,87,74,54,71,68,60,47,40,74,76,72,50,65,74,80,82,71,129